Protein AF-A0A8E0MD98-F1 (afdb_monomer)

Sequence (97 aa):
MSTISSDTKFLGNGKWVNQDTGEMIEVNEVVKRVPRSGFEITYLTYFMDLFDKLGGQKYQVFKYIIENRSRDNNTLVTTNKELSRLTKTSTKTVQDT

Mean predicted aligned error: 13.5 Å

Radius of gyration: 24.36 Å; Cα contacts (8 Å, |Δi|>4): 87; chains: 1; bounding box: 59×34×46 Å

Nearest PDB structures (foldseek):
  9hau-assembly1_AA  TM=2.754E-01  e=5.156E+00  Leviviridae sp.
  6hix-assembly1_AJ  TM=2.287E-01  e=7.603E+00  Trypanosoma brucei brucei
  9f1d-assembly1_Ct  TM=1.595E-01  e=9.850E+00  Homo sapiens

InterPro domains:
  IPR008813 Plasmid replication protein, RepL [PF05732] (7-97)

Secondary structure (DSSP, 8-state):
------EEEEEEEEEEE-TTT--EEEEEEEEEE--TTSSHHHHHHHHHHHHHHTTTHHHHHHHHHHHHS-TTT------HHHHHHHHT--HHHHHT-

Structure (mmCIF, N/CA/C/O backbone):
data_AF-A0A8E0MD98-F1
#
_entry.id   AF-A0A8E0MD98-F1
#
loop_
_atom_site.group_PDB
_atom_site.id
_atom_site.type_symbol
_atom_site.label_atom_id
_atom_site.label_alt_id
_atom_site.label_comp_id
_atom_site.label_asym_id
_atom_site.label_entity_id
_atom_site.label_seq_id
_atom_site.pdbx_PDB_ins_code
_atom_site.Cartn_x
_atom_site.Cartn_y
_atom_site.Cartn_z
_atom_site.occupancy
_atom_site.B_iso_or_equiv
_atom_site.auth_seq_id
_atom_site.auth_comp_id
_atom_site.auth_asym_id
_atom_site.auth_atom_id
_atom_site.pdbx_PDB_model_num
ATOM 1 N N . MET A 1 1 ? 6.673 -18.212 -20.282 1.00 35.53 1 MET A N 1
ATOM 2 C CA . MET A 1 1 ? 7.774 -17.642 -19.475 1.00 35.53 1 MET A CA 1
ATOM 3 C C . MET A 1 1 ? 8.872 -17.200 -20.432 1.00 35.53 1 MET A C 1
ATOM 5 O O . MET A 1 1 ? 9.540 -18.067 -20.974 1.00 35.53 1 MET A O 1
ATOM 9 N N . SER A 1 2 ? 9.007 -15.901 -20.732 1.00 33.47 2 SER A N 1
ATOM 10 C CA . SER A 1 2 ? 10.105 -15.426 -21.588 1.00 33.47 2 SER A CA 1
ATOM 11 C C . SER A 1 2 ? 11.343 -15.188 -20.732 1.00 33.47 2 SER A C 1
ATOM 13 O O . SER A 1 2 ? 11.323 -14.363 -19.818 1.00 33.47 2 SER A O 1
ATOM 15 N N . THR A 1 3 ? 12.410 -15.916 -21.023 1.00 36.56 3 THR A N 1
ATOM 16 C CA . THR A 1 3 ? 13.719 -15.750 -20.400 1.00 36.56 3 THR A CA 1
ATOM 17 C C . THR A 1 3 ? 14.198 -14.314 -20.614 1.00 36.56 3 THR A C 1
ATOM 19 O O . THR A 1 3 ? 14.340 -13.870 -21.752 1.00 36.56 3 THR A O 1
ATOM 22 N N . ILE A 1 4 ? 14.426 -13.569 -19.530 1.00 46.59 4 ILE A N 1
ATOM 23 C CA . ILE A 1 4 ? 15.051 -12.244 -19.594 1.00 46.59 4 ILE A CA 1
ATOM 24 C C . ILE A 1 4 ? 16.520 -12.476 -19.959 1.00 46.59 4 ILE A C 1
ATOM 26 O O . ILE A 1 4 ? 17.364 -12.688 -19.093 1.00 46.59 4 ILE A O 1
ATOM 30 N N . SER A 1 5 ? 16.823 -12.500 -21.255 1.00 47.78 5 SER A N 1
ATOM 31 C CA . SER A 1 5 ? 18.198 -12.490 -21.747 1.00 47.78 5 SER A CA 1
ATOM 32 C C . SER A 1 5 ? 18.766 -11.092 -21.523 1.00 47.78 5 SER A C 1
ATOM 34 O O . SER A 1 5 ? 18.474 -10.168 -22.282 1.00 47.78 5 SER A O 1
ATOM 36 N N . SER A 1 6 ? 19.543 -10.900 -20.458 1.00 52.06 6 SER A N 1
ATOM 37 C CA . SER A 1 6 ? 20.313 -9.670 -20.282 1.00 52.06 6 SER A CA 1
ATOM 38 C C . SER A 1 6 ? 21.405 -9.614 -21.352 1.00 52.06 6 SER A C 1
ATOM 40 O O . SER A 1 6 ? 22.393 -10.339 -21.245 1.00 52.06 6 SER A O 1
ATOM 42 N N . ASP A 1 7 ? 21.227 -8.765 -22.367 1.00 59.09 7 ASP A N 1
ATOM 43 C CA . ASP A 1 7 ? 22.208 -8.500 -23.430 1.00 59.09 7 ASP A CA 1
ATOM 44 C C . ASP A 1 7 ? 23.385 -7.708 -22.830 1.00 59.09 7 ASP A C 1
ATOM 46 O O . ASP A 1 7 ? 23.438 -6.473 -22.854 1.00 59.09 7 ASP A O 1
ATOM 50 N N . THR A 1 8 ? 24.272 -8.440 -22.154 1.00 60.03 8 THR A N 1
ATOM 51 C CA . THR A 1 8 ? 25.531 -7.929 -21.611 1.00 60.03 8 THR A CA 1
ATOM 52 C C . THR A 1 8 ? 26.600 -8.169 -22.658 1.00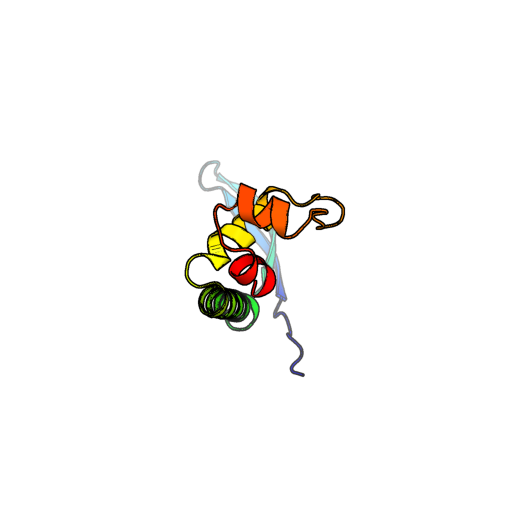 60.03 8 THR A C 1
ATOM 54 O O . THR A 1 8 ? 26.938 -9.317 -22.944 1.00 60.03 8 THR A O 1
ATOM 57 N N . LYS A 1 9 ? 27.126 -7.090 -23.236 1.00 66.62 9 LYS A N 1
ATOM 58 C CA . LYS A 1 9 ? 28.218 -7.165 -24.203 1.00 66.62 9 LYS A CA 1
ATOM 59 C C . LYS A 1 9 ? 29.509 -6.748 -23.516 1.00 66.62 9 LYS A C 1
ATOM 61 O O . LYS A 1 9 ? 29.640 -5.616 -23.052 1.00 66.62 9 LYS A O 1
ATOM 66 N N . PHE A 1 10 ? 30.447 -7.684 -23.452 1.00 68.31 10 PHE A N 1
ATOM 67 C CA . PHE A 1 10 ? 31.833 -7.397 -23.110 1.00 68.31 10 PHE A CA 1
ATOM 68 C C . PHE A 1 10 ? 32.481 -6.772 -24.345 1.00 68.31 10 PHE A C 1
ATOM 70 O O . PHE A 1 10 ? 32.569 -7.424 -25.384 1.00 68.31 10 PHE A O 1
ATOM 77 N N . LEU A 1 11 ? 32.857 -5.497 -24.252 1.00 68.19 11 LEU A N 1
ATOM 78 C CA . LEU A 1 11 ? 33.443 -4.749 -25.370 1.00 68.19 11 LEU A CA 1
ATOM 79 C C . LEU A 1 11 ? 34.978 -4.855 -25.394 1.00 68.19 11 LEU A C 1
ATOM 81 O O . LEU A 1 11 ? 35.588 -4.556 -26.415 1.00 68.19 11 LEU A O 1
ATOM 85 N N . GLY A 1 12 ? 35.588 -5.365 -24.316 1.00 73.94 12 GLY A N 1
ATOM 86 C CA . GLY A 1 12 ? 37.031 -5.598 -24.203 1.00 73.94 12 GLY A CA 1
ATOM 87 C C . GLY A 1 12 ? 37.765 -4.454 -23.500 1.00 73.94 12 GLY A C 1
ATOM 88 O O . GLY A 1 12 ? 37.171 -3.722 -22.709 1.00 73.94 12 GLY A O 1
ATOM 89 N N . ASN A 1 13 ? 39.066 -4.323 -23.772 1.00 74.56 13 ASN A N 1
ATOM 90 C CA . ASN A 1 13 ? 39.911 -3.277 -23.192 1.00 74.56 13 ASN A CA 1
ATOM 91 C C . ASN A 1 13 ? 39.710 -1.953 -23.944 1.00 74.56 13 ASN A C 1
ATOM 93 O O . ASN A 1 13 ? 40.077 -1.842 -25.116 1.00 74.56 13 ASN A O 1
ATOM 97 N N . GLY A 1 14 ? 39.161 -0.949 -23.264 1.00 74.94 14 GLY A N 1
ATOM 98 C CA . GLY A 1 14 ? 39.041 0.424 -23.746 1.00 74.94 14 GLY A CA 1
ATOM 99 C C . GLY A 1 14 ? 40.164 1.306 -23.202 1.00 74.94 14 GLY A C 1
ATOM 100 O O . GLY A 1 14 ? 40.560 1.171 -22.044 1.00 74.94 14 GLY A O 1
ATOM 101 N N . LYS A 1 15 ? 40.671 2.229 -24.025 1.00 82.50 15 LYS A N 1
ATOM 102 C CA . LYS A 1 15 ? 41.616 3.273 -23.603 1.00 82.50 15 LYS A CA 1
ATOM 103 C C . LYS A 1 15 ? 40.877 4.596 -23.488 1.00 82.50 15 LYS A C 1
ATOM 105 O O . LYS A 1 15 ? 40.366 5.094 -24.487 1.00 82.50 15 LYS A O 1
ATOM 110 N N . TRP A 1 16 ? 40.846 5.160 -22.289 1.00 78.69 16 TRP A N 1
ATOM 111 C CA . TRP A 1 16 ? 40.166 6.416 -21.990 1.00 78.69 16 TRP A CA 1
ATOM 112 C C . TRP A 1 16 ? 41.182 7.474 -21.590 1.00 78.69 16 TRP A C 1
ATOM 114 O O . TRP A 1 16 ? 42.146 7.171 -20.897 1.00 78.69 16 TRP A O 1
ATOM 124 N N . VAL A 1 17 ? 40.968 8.712 -22.025 1.00 84.75 17 VAL A N 1
ATOM 125 C CA . VAL A 1 17 ? 41.772 9.858 -21.590 1.00 84.75 17 VAL A CA 1
ATOM 126 C C . VAL A 1 17 ? 41.004 10.551 -20.473 1.00 84.75 17 VAL A C 1
ATOM 128 O O . VAL A 1 17 ? 39.864 10.975 -20.688 1.00 84.75 17 VAL A O 1
ATOM 131 N N . ASN A 1 18 ? 41.611 10.689 -19.298 1.00 77.38 18 ASN A N 1
ATOM 132 C CA . ASN A 1 18 ? 41.104 11.599 -18.281 1.00 77.38 18 ASN A CA 1
ATOM 133 C C . ASN A 1 18 ? 41.263 13.036 -18.803 1.00 77.38 18 ASN A C 1
ATOM 135 O O . ASN A 1 18 ? 42.381 13.490 -19.032 1.00 77.38 18 ASN A O 1
ATOM 139 N N . GLN A 1 19 ? 40.156 13.744 -19.027 1.00 80.06 19 GLN A N 1
ATOM 140 C CA . GLN A 1 19 ? 40.187 15.083 -19.626 1.00 80.06 19 GLN A CA 1
ATOM 141 C C . GLN A 1 19 ? 40.747 16.157 -18.681 1.00 80.06 19 GLN A C 1
ATOM 143 O O . GLN A 1 19 ? 41.199 17.193 -19.163 1.00 80.06 19 GLN A O 1
ATOM 148 N N . ASP A 1 20 ? 40.775 15.893 -17.372 1.00 76.69 20 ASP A N 1
ATOM 149 C CA . ASP A 1 20 ? 41.295 16.820 -16.365 1.00 76.69 20 ASP A CA 1
ATOM 150 C C . ASP A 1 20 ? 42.811 16.659 -16.160 1.00 76.69 20 ASP A C 1
ATOM 152 O O . ASP A 1 20 ? 43.516 17.645 -15.951 1.00 76.69 20 ASP A O 1
ATOM 156 N N . THR A 1 21 ? 43.332 15.425 -16.227 1.00 82.19 21 THR A N 1
ATOM 157 C CA . THR A 1 21 ? 44.757 15.124 -15.961 1.00 82.19 21 THR A CA 1
ATOM 158 C C . THR A 1 21 ? 45.567 14.758 -17.206 1.00 82.19 21 THR A C 1
ATOM 160 O O . THR A 1 21 ? 46.795 14.751 -17.159 1.00 82.19 21 THR A O 1
ATOM 163 N N . GLY A 1 22 ? 44.909 14.455 -18.326 1.00 82.56 22 GLY A N 1
ATOM 164 C CA . GLY A 1 22 ? 45.539 13.973 -19.559 1.00 82.56 22 GLY A CA 1
ATOM 165 C C . GLY A 1 22 ? 46.026 12.521 -19.495 1.00 82.56 22 GLY A C 1
ATOM 166 O O . GLY A 1 22 ? 46.640 12.037 -20.445 1.00 82.56 22 GLY A O 1
ATOM 167 N N . GLU A 1 23 ? 45.772 11.812 -18.394 1.00 82.38 23 GLU A N 1
ATOM 168 C CA . GLU A 1 23 ? 46.247 10.444 -18.201 1.00 82.38 23 GLU A CA 1
ATOM 169 C C . GLU A 1 23 ? 45.427 9.427 -19.000 1.00 82.38 23 GLU A C 1
ATOM 171 O O . GLU A 1 23 ? 44.196 9.480 -19.050 1.00 82.38 23 GLU A O 1
ATOM 176 N N . MET A 1 24 ? 46.131 8.465 -19.602 1.00 82.38 24 MET A N 1
ATOM 177 C CA . MET A 1 24 ? 45.533 7.340 -20.317 1.00 82.38 24 MET A CA 1
ATOM 178 C C . MET A 1 24 ? 45.212 6.208 -19.344 1.00 82.38 24 MET A C 1
ATOM 180 O O . MET A 1 24 ? 46.110 5.663 -18.705 1.00 82.38 24 MET A O 1
ATOM 184 N N . ILE A 1 25 ? 43.945 5.811 -19.283 1.00 82.50 25 ILE A N 1
ATOM 185 C CA . ILE A 1 25 ? 43.447 4.742 -18.419 1.00 82.50 25 ILE A CA 1
ATOM 186 C C . ILE A 1 25 ? 42.971 3.579 -19.289 1.00 82.50 25 ILE A C 1
ATOM 188 O O . ILE A 1 25 ? 42.115 3.743 -20.161 1.00 82.50 25 ILE A O 1
ATOM 192 N N . GLU A 1 26 ? 43.523 2.393 -19.046 1.00 80.69 26 GLU A N 1
ATOM 193 C CA . GLU A 1 26 ? 43.029 1.142 -19.621 1.00 80.69 26 GLU A CA 1
ATOM 194 C C . GLU A 1 26 ? 41.936 0.563 -18.718 1.00 80.69 26 GLU A C 1
ATOM 196 O O . GLU A 1 26 ? 42.167 0.298 -17.538 1.00 80.69 26 GLU A O 1
ATOM 201 N N . VAL A 1 27 ? 40.734 0.376 -19.264 1.00 77.06 27 VAL A N 1
ATOM 202 C CA . VAL A 1 27 ? 39.584 -0.164 -18.525 1.00 77.06 27 VAL A CA 1
ATOM 203 C C . VAL A 1 27 ? 38.962 -1.335 -19.272 1.00 77.06 27 VAL A C 1
ATOM 205 O O . VAL A 1 27 ? 38.932 -1.367 -20.499 1.00 77.06 27 VAL A O 1
ATOM 208 N N . ASN A 1 28 ? 38.414 -2.286 -18.522 1.00 74.56 28 ASN A N 1
ATOM 209 C CA . ASN A 1 28 ? 37.554 -3.322 -19.082 1.00 74.56 28 ASN A CA 1
ATOM 210 C C . ASN A 1 28 ? 36.141 -2.762 -19.254 1.00 74.56 28 ASN A C 1
ATOM 212 O O . ASN A 1 28 ? 35.468 -2.466 -18.264 1.00 74.56 28 ASN A O 1
ATOM 216 N N . GLU A 1 29 ? 35.686 -2.621 -20.496 1.00 69.38 29 GLU A N 1
ATOM 217 C CA . GLU A 1 29 ? 34.389 -2.027 -20.797 1.00 69.38 29 GLU A CA 1
ATOM 218 C C . GLU A 1 29 ? 33.294 -3.096 -20.905 1.00 69.38 29 GLU A C 1
ATOM 220 O O . GLU A 1 29 ? 33.355 -4.040 -21.704 1.00 69.38 29 GLU A O 1
ATOM 225 N N . VAL A 1 30 ? 32.258 -2.936 -20.080 1.00 69.81 30 VAL A N 1
ATOM 226 C CA . VAL A 1 30 ? 31.083 -3.810 -20.052 1.00 69.81 30 VAL A CA 1
ATOM 227 C C . VAL A 1 30 ? 29.840 -2.953 -20.237 1.00 69.81 30 VAL A C 1
ATOM 229 O O . VAL A 1 30 ? 29.496 -2.154 -19.368 1.00 69.81 30 VAL A O 1
ATOM 232 N N . VAL A 1 31 ? 29.127 -3.149 -21.348 1.00 67.50 31 VAL A N 1
ATOM 233 C CA . VAL A 1 31 ? 27.845 -2.478 -21.596 1.00 67.50 31 VAL A CA 1
ATOM 234 C C . VAL A 1 31 ? 26.716 -3.471 -21.369 1.00 67.50 31 VAL A C 1
ATOM 236 O O . VAL A 1 31 ? 26.556 -4.455 -22.094 1.00 67.50 31 VAL A O 1
ATOM 239 N N . LYS A 1 32 ? 25.901 -3.195 -20.349 1.00 65.00 32 LYS A N 1
ATOM 240 C CA . LYS A 1 32 ? 24.705 -3.971 -20.020 1.00 65.00 32 LYS A CA 1
ATOM 241 C C . LYS A 1 32 ? 23.463 -3.206 -20.463 1.00 65.00 32 LYS A C 1
ATOM 243 O O . LYS A 1 32 ? 23.099 -2.202 -19.852 1.00 65.00 32 LYS A O 1
ATOM 248 N N . ARG A 1 33 ? 22.779 -3.688 -21.505 1.00 61.19 33 ARG A N 1
ATOM 249 C CA . ARG A 1 33 ? 21.462 -3.154 -21.879 1.00 61.19 33 ARG A CA 1
ATOM 250 C C . ARG A 1 33 ? 20.414 -3.734 -20.937 1.00 61.19 33 ARG A C 1
ATOM 252 O O . ARG A 1 33 ? 20.131 -4.929 -20.973 1.00 61.19 33 ARG A O 1
ATOM 259 N N . VAL A 1 34 ? 19.845 -2.889 -20.083 1.00 61.03 34 VAL A N 1
ATOM 260 C CA . VAL A 1 34 ? 18.726 -3.278 -19.219 1.00 61.03 34 VAL A CA 1
ATOM 261 C C . VAL A 1 34 ? 17.428 -2.943 -19.958 1.00 61.03 34 VAL A C 1
ATOM 263 O O . VAL A 1 34 ? 17.164 -1.763 -20.196 1.00 61.03 34 VAL A O 1
ATOM 266 N N . PRO A 1 35 ? 16.624 -3.936 -20.382 1.00 61.12 35 PRO A N 1
ATOM 267 C CA . PRO A 1 35 ? 15.356 -3.657 -21.041 1.00 61.12 35 PRO A CA 1
ATOM 268 C C . PRO A 1 35 ? 14.430 -2.906 -20.078 1.00 61.12 35 PRO A C 1
ATOM 270 O O . PRO A 1 35 ? 14.146 -3.364 -18.972 1.00 61.12 35 PRO A O 1
ATOM 273 N N . ARG A 1 36 ? 13.937 -1.747 -20.525 1.00 56.66 36 ARG A N 1
ATOM 274 C CA . ARG A 1 36 ? 13.086 -0.819 -19.760 1.00 56.66 36 ARG A CA 1
ATOM 275 C C . ARG A 1 36 ? 11.687 -1.382 -19.437 1.00 56.66 36 ARG A C 1
ATOM 277 O O . ARG A 1 36 ? 10.883 -0.711 -18.807 1.00 56.66 36 ARG A O 1
ATOM 284 N N . SER A 1 37 ? 11.379 -2.606 -19.871 1.00 57.22 37 SER A N 1
ATOM 285 C CA . SER A 1 37 ? 10.017 -3.152 -19.905 1.00 57.22 37 SER A CA 1
ATOM 286 C C . SER A 1 37 ? 9.653 -4.121 -18.776 1.00 57.22 37 SER A C 1
ATOM 288 O O . SER A 1 37 ? 8.490 -4.488 -18.673 1.00 57.22 37 SER A O 1
ATOM 290 N N . GLY A 1 38 ? 10.594 -4.554 -17.931 1.00 57.41 38 GLY A N 1
ATOM 291 C CA . GLY A 1 38 ? 10.312 -5.622 -16.958 1.00 57.41 38 GLY A CA 1
ATOM 292 C C . GLY A 1 38 ? 10.095 -5.157 -15.521 1.00 57.41 38 GLY A C 1
ATOM 293 O O . GLY A 1 38 ? 9.124 -5.543 -14.879 1.00 57.41 38 GLY A O 1
ATOM 294 N N . PHE A 1 39 ? 11.022 -4.363 -14.989 1.00 62.03 39 PHE A N 1
ATOM 295 C CA . PHE A 1 39 ? 11.123 -4.157 -13.541 1.00 62.03 39 PHE A CA 1
ATOM 296 C C . PHE A 1 39 ? 10.437 -2.873 -13.064 1.00 62.03 39 PHE A C 1
ATOM 298 O O . PHE A 1 39 ? 9.600 -2.919 -12.170 1.00 62.03 39 PHE A O 1
ATOM 305 N N . GLU A 1 40 ? 10.752 -1.738 -13.693 1.00 73.81 40 GLU A N 1
ATOM 306 C CA . GLU A 1 40 ? 10.262 -0.417 -13.276 1.00 73.81 40 GLU A CA 1
ATOM 307 C C . GLU A 1 40 ? 8.740 -0.295 -13.422 1.00 73.81 40 GLU A C 1
ATOM 309 O O . GLU A 1 40 ? 8.056 0.051 -12.463 1.00 73.81 40 GLU A O 1
ATOM 314 N N . ILE A 1 41 ? 8.202 -0.658 -14.591 1.00 77.94 41 ILE A N 1
ATOM 315 C CA . ILE A 1 41 ? 6.758 -0.600 -14.866 1.00 77.94 41 ILE A CA 1
ATOM 316 C C . ILE A 1 41 ? 6.001 -1.513 -13.903 1.00 77.94 41 ILE A C 1
ATOM 318 O O . ILE A 1 41 ? 5.068 -1.068 -13.251 1.00 77.94 41 ILE A O 1
ATOM 322 N N . THR A 1 42 ? 6.444 -2.763 -13.757 1.00 77.00 42 THR A N 1
ATOM 323 C CA . THR A 1 42 ? 5.812 -3.741 -12.865 1.00 77.00 42 THR A CA 1
ATOM 324 C C . THR A 1 42 ? 5.763 -3.241 -11.423 1.00 77.00 42 THR A C 1
ATOM 326 O O . THR A 1 42 ? 4.720 -3.319 -10.781 1.00 77.00 42 THR A O 1
ATOM 329 N N . TYR A 1 43 ? 6.865 -2.689 -10.911 1.00 81.50 43 TYR A N 1
ATOM 330 C CA . TYR A 1 43 ? 6.920 -2.170 -9.546 1.00 81.50 43 TYR A CA 1
ATOM 331 C C . TYR A 1 43 ? 6.021 -0.942 -9.349 1.00 81.50 43 TYR A C 1
ATOM 333 O O . TYR A 1 43 ? 5.302 -0.863 -8.353 1.00 81.50 43 TYR A O 1
ATOM 341 N N . LEU A 1 44 ? 5.999 -0.019 -10.315 1.00 84.56 44 LEU A N 1
ATOM 342 C CA . LEU A 1 44 ? 5.096 1.132 -10.282 1.00 84.56 44 LEU A CA 1
ATOM 343 C C . LEU A 1 44 ? 3.626 0.703 -10.355 1.00 84.56 44 LEU A C 1
ATOM 345 O O . LEU A 1 44 ? 2.81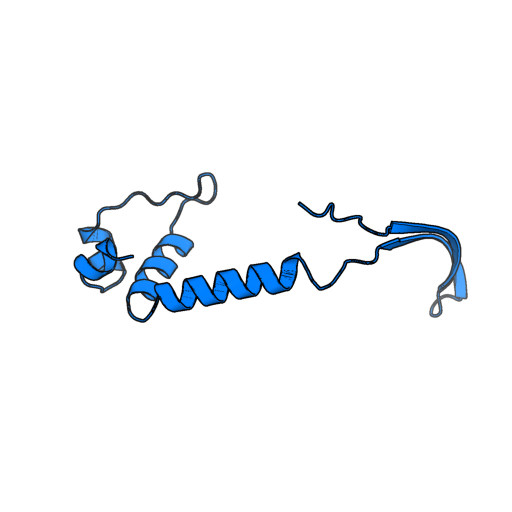7 1.220 -9.591 1.00 84.56 44 LEU A O 1
ATOM 349 N N . THR A 1 45 ? 3.279 -0.275 -11.194 1.00 84.94 45 THR A N 1
ATOM 350 C CA . THR A 1 45 ? 1.924 -0.843 -11.252 1.00 84.94 45 THR A CA 1
ATOM 351 C C . THR A 1 45 ? 1.524 -1.458 -9.912 1.00 84.94 45 THR A C 1
ATOM 353 O O . THR A 1 45 ? 0.462 -1.127 -9.396 1.00 84.94 45 THR A O 1
ATOM 356 N N . TYR A 1 46 ? 2.394 -2.259 -9.286 1.00 85.81 46 TYR A N 1
ATOM 357 C CA . TYR A 1 46 ? 2.118 -2.823 -7.959 1.00 85.81 46 TYR A CA 1
ATOM 358 C C . TYR A 1 46 ? 1.900 -1.754 -6.887 1.00 85.81 46 TYR A C 1
ATOM 360 O O . TYR A 1 46 ? 1.064 -1.932 -6.001 1.00 85.81 46 TYR A O 1
ATOM 368 N N . PHE A 1 47 ? 2.634 -0.642 -6.951 1.00 85.62 47 PHE A N 1
ATOM 369 C CA . PHE A 1 47 ? 2.400 0.467 -6.037 1.00 85.62 47 PHE A CA 1
ATOM 370 C C . PHE A 1 47 ? 1.063 1.154 -6.271 1.00 85.62 47 PHE A C 1
ATOM 372 O O . PHE A 1 47 ? 0.374 1.447 -5.297 1.00 85.62 47 PHE A O 1
ATOM 379 N N . MET A 1 48 ? 0.677 1.383 -7.526 1.00 85.44 48 MET A N 1
ATOM 380 C CA . MET A 1 48 ? -0.630 1.968 -7.831 1.00 85.44 48 MET A CA 1
ATOM 381 C C . MET A 1 48 ? -1.766 1.062 -7.341 1.00 85.44 48 MET A C 1
ATOM 383 O O . MET A 1 48 ? -2.643 1.534 -6.622 1.00 85.44 48 MET A O 1
ATOM 387 N N . ASP A 1 49 ? -1.671 -0.250 -7.578 1.00 86.94 49 ASP A N 1
ATOM 388 C CA . ASP A 1 49 ? -2.640 -1.232 -7.070 1.00 86.94 49 ASP A CA 1
ATOM 389 C C . ASP A 1 49 ? -2.731 -1.235 -5.533 1.00 86.94 49 ASP A C 1
ATOM 391 O O . ASP A 1 49 ? -3.794 -1.481 -4.953 1.00 86.94 49 ASP A O 1
ATOM 395 N N . LEU A 1 50 ? -1.606 -0.996 -4.850 1.00 85.56 50 LEU A N 1
ATOM 396 C CA . LEU A 1 50 ? -1.560 -0.884 -3.395 1.00 85.56 50 LEU A CA 1
ATOM 397 C C . LEU A 1 50 ? -2.261 0.395 -2.917 1.00 85.56 50 LEU A C 1
ATOM 399 O O . LEU A 1 50 ? -3.030 0.335 -1.956 1.00 85.56 50 LEU A O 1
ATOM 403 N N . PHE A 1 51 ? -2.029 1.531 -3.579 1.00 84.50 51 PHE A N 1
ATOM 404 C CA . PHE A 1 51 ? -2.677 2.799 -3.237 1.00 84.50 51 PHE A CA 1
ATOM 405 C C . PHE A 1 51 ? -4.188 2.768 -3.479 1.00 84.50 51 PHE A C 1
ATOM 407 O O . PHE A 1 51 ? -4.935 3.254 -2.627 1.00 84.50 51 PHE A O 1
ATOM 414 N N . ASP A 1 52 ? -4.644 2.120 -4.552 1.00 84.31 52 ASP A N 1
ATOM 415 C CA . ASP A 1 52 ? -6.072 1.935 -4.834 1.00 84.31 52 ASP A CA 1
ATOM 416 C C . ASP A 1 52 ? -6.775 1.131 -3.727 1.00 84.31 52 ASP A C 1
ATOM 418 O O . ASP A 1 52 ? -7.911 1.423 -3.344 1.00 84.31 52 ASP A O 1
ATOM 422 N N . LYS A 1 53 ? -6.084 0.140 -3.148 1.00 84.69 53 LYS A N 1
ATOM 423 C CA . LYS A 1 53 ? -6.602 -0.673 -2.032 1.00 84.69 53 LYS A CA 1
ATOM 424 C C . LYS A 1 53 ? -6.502 0.030 -0.677 1.00 84.69 53 LYS A C 1
ATOM 426 O O . LYS A 1 53 ? -7.380 -0.143 0.172 1.00 84.69 53 LYS A O 1
ATOM 431 N N . LEU A 1 54 ? -5.447 0.817 -0.463 1.00 84.19 54 LEU A N 1
ATOM 432 C CA . LEU A 1 54 ? -5.142 1.509 0.796 1.00 84.19 54 LEU A CA 1
ATOM 433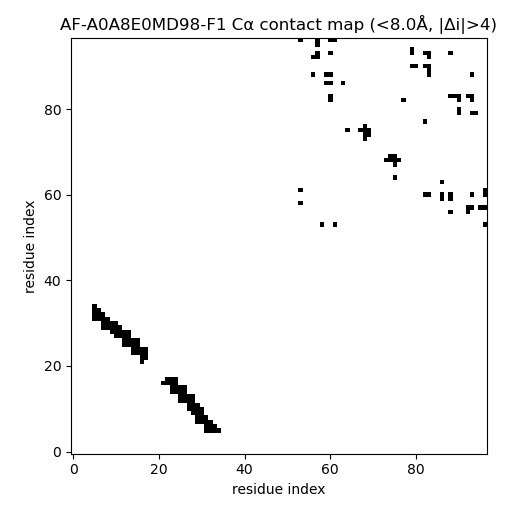 C C . LEU A 1 54 ? -5.664 2.953 0.834 1.00 84.19 54 LEU A C 1
ATOM 435 O O . LEU A 1 54 ? -5.049 3.832 1.435 1.00 84.19 54 LEU A O 1
ATOM 439 N N . GLY A 1 55 ? -6.829 3.205 0.240 1.00 80.81 55 GLY A N 1
ATOM 440 C CA . GLY A 1 55 ? -7.463 4.518 0.275 1.00 80.81 55 GLY A CA 1
ATOM 441 C C . GLY A 1 55 ? -7.819 5.006 1.691 1.00 80.81 55 GLY A C 1
ATOM 442 O O . GLY A 1 55 ? -8.219 4.244 2.579 1.00 80.81 55 GLY A O 1
ATOM 443 N N . GLY A 1 56 ? -7.722 6.322 1.895 1.00 87.00 56 GLY A N 1
ATOM 444 C CA . GLY A 1 56 ? -8.234 7.009 3.084 1.00 87.00 56 GLY A CA 1
ATOM 445 C C . GLY A 1 56 ? -7.526 6.623 4.387 1.00 87.00 56 GLY A C 1
ATOM 446 O O . GLY A 1 56 ? -6.306 6.711 4.506 1.00 87.00 56 GLY A O 1
ATOM 447 N N . GLN A 1 57 ? -8.298 6.232 5.406 1.00 91.12 57 GLN A N 1
ATOM 448 C CA . GLN A 1 57 ? -7.757 5.943 6.741 1.00 91.12 57 GLN A CA 1
ATOM 449 C C . GLN A 1 57 ? -6.927 4.649 6.806 1.00 91.12 57 GLN A C 1
ATOM 451 O O . GLN A 1 57 ? -6.089 4.527 7.700 1.00 91.12 57 GLN A O 1
ATOM 456 N N . 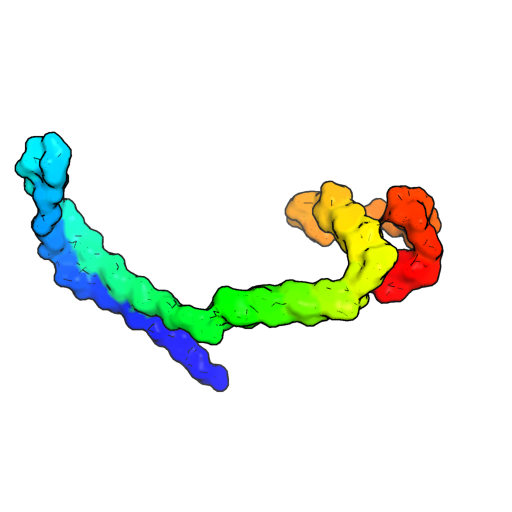LYS A 1 58 ? -7.092 3.717 5.854 1.00 93.62 58 LYS A N 1
ATOM 457 C CA . LYS A 1 58 ? -6.283 2.484 5.788 1.00 93.62 58 LYS A CA 1
ATOM 458 C C . LYS A 1 58 ? -4.801 2.785 5.565 1.00 93.62 58 LYS A C 1
ATOM 460 O O . LYS A 1 58 ? -3.943 2.126 6.146 1.00 93.62 58 LYS A O 1
ATOM 465 N N . TYR A 1 59 ? -4.495 3.852 4.822 1.00 93.00 59 TYR A N 1
ATOM 466 C CA . TYR A 1 59 ? -3.122 4.321 4.642 1.00 93.00 59 TYR A CA 1
ATOM 467 C C . TYR A 1 59 ? -2.438 4.673 5.971 1.00 93.00 59 TYR A C 1
ATOM 469 O O . TYR A 1 59 ? -1.260 4.380 6.150 1.00 93.00 59 TYR A O 1
ATOM 477 N N . GLN A 1 60 ? -3.166 5.255 6.932 1.00 94.25 60 GLN A N 1
ATOM 478 C CA . GLN A 1 60 ? -2.602 5.594 8.246 1.00 94.25 60 GLN A CA 1
ATOM 479 C C . GLN A 1 60 ? -2.237 4.339 9.044 1.00 94.25 60 GLN A C 1
ATOM 481 O O . GLN A 1 60 ? -1.199 4.305 9.705 1.00 94.25 60 GLN A O 1
ATOM 486 N N . VAL A 1 61 ? -3.059 3.290 8.939 1.00 95.69 61 VAL A N 1
ATOM 487 C CA . VAL A 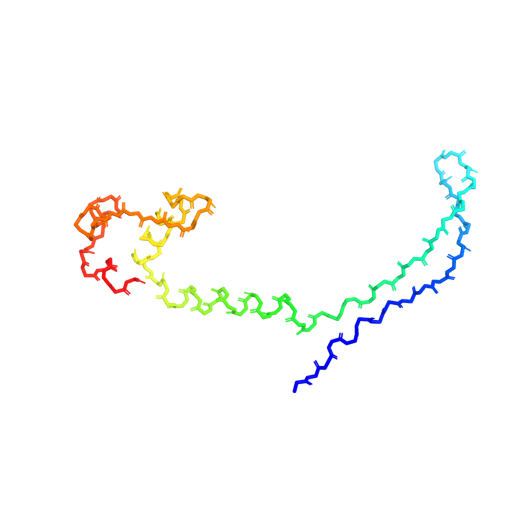1 61 ? -2.792 1.988 9.561 1.00 95.69 61 VAL A CA 1
ATOM 488 C C . VAL A 1 61 ? -1.570 1.333 8.922 1.00 95.69 61 VAL A C 1
ATOM 490 O O . VAL A 1 61 ? -0.636 0.960 9.630 1.00 95.69 61 VAL A O 1
ATOM 493 N N . PHE A 1 62 ? -1.527 1.271 7.590 1.00 93.88 62 PHE A N 1
ATOM 494 C CA . PHE A 1 62 ? -0.390 0.719 6.854 1.00 93.88 62 PHE A CA 1
ATOM 495 C C . PHE A 1 62 ? 0.917 1.451 7.173 1.00 93.88 62 PHE A C 1
ATOM 497 O O . PHE A 1 62 ? 1.916 0.815 7.510 1.00 93.88 62 PHE A O 1
ATOM 504 N N . LYS A 1 63 ? 0.906 2.787 7.129 1.00 93.94 63 LYS A N 1
ATOM 505 C CA . LYS A 1 63 ? 2.071 3.614 7.456 1.00 93.94 63 LYS A CA 1
ATOM 506 C C . LYS A 1 63 ? 2.607 3.290 8.852 1.00 93.94 63 LYS A C 1
ATOM 508 O O . LYS A 1 63 ? 3.803 3.050 8.997 1.00 93.94 63 LYS A O 1
ATOM 513 N N . TYR A 1 64 ? 1.724 3.194 9.848 1.00 96.19 64 TYR A N 1
ATOM 514 C CA . TYR A 1 64 ? 2.118 2.838 11.210 1.00 96.19 64 TYR A CA 1
ATOM 515 C C . TYR A 1 64 ? 2.775 1.451 11.284 1.00 96.19 64 TYR A C 1
ATOM 517 O O . TYR A 1 64 ? 3.820 1.305 11.919 1.00 96.19 64 TYR A O 1
ATOM 525 N N . ILE A 1 65 ? 2.210 0.441 10.607 1.00 95.50 65 ILE A N 1
ATOM 526 C CA . ILE A 1 65 ? 2.787 -0.914 10.558 1.00 95.50 65 ILE A CA 1
ATOM 527 C C . ILE A 1 65 ? 4.197 -0.873 9.965 1.00 95.50 65 ILE A C 1
ATOM 529 O O . ILE A 1 65 ? 5.128 -1.446 10.528 1.00 95.50 65 ILE A O 1
ATOM 533 N N . ILE A 1 66 ? 4.370 -0.168 8.848 1.00 94.31 66 ILE A N 1
ATOM 534 C CA . ILE A 1 66 ? 5.659 -0.059 8.164 1.00 94.31 66 ILE A CA 1
ATOM 535 C C . ILE A 1 66 ? 6.709 0.620 9.050 1.00 94.31 66 ILE A C 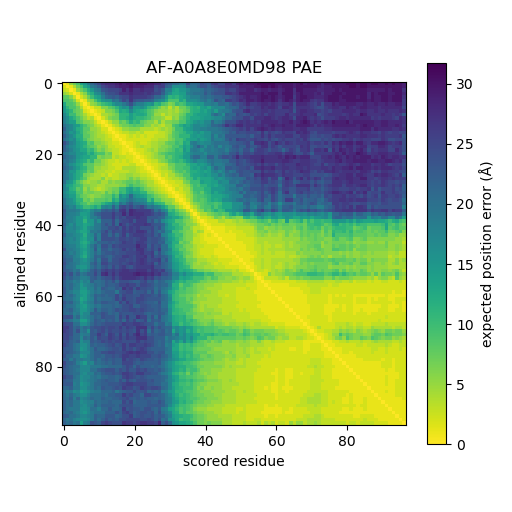1
ATOM 537 O O . ILE A 1 66 ? 7.850 0.158 9.075 1.00 94.31 66 ILE A O 1
ATOM 541 N N . GLU A 1 67 ? 6.338 1.667 9.783 1.00 95.56 67 GLU A N 1
ATOM 542 C CA . GLU A 1 67 ? 7.248 2.425 10.651 1.00 95.56 67 GLU A CA 1
ATOM 543 C C . GLU A 1 67 ? 7.630 1.681 11.940 1.00 95.56 67 GLU A C 1
ATOM 545 O O . GLU A 1 67 ? 8.731 1.886 12.448 1.00 95.56 67 GLU A O 1
ATOM 550 N N . ASN A 1 68 ? 6.753 0.811 12.457 1.00 95.94 68 ASN A N 1
ATOM 551 C CA . ASN A 1 68 ? 6.906 0.204 13.788 1.00 95.94 68 ASN A CA 1
ATOM 552 C C . ASN A 1 68 ? 7.158 -1.313 13.769 1.00 95.94 68 ASN A C 1
ATOM 554 O O . ASN A 1 68 ? 7.361 -1.913 14.825 1.00 95.94 68 ASN A O 1
ATOM 558 N N . ARG A 1 69 ? 7.154 -1.961 12.598 1.00 94.94 69 ARG A N 1
ATOM 559 C CA . ARG A 1 69 ? 7.537 -3.376 12.478 1.00 94.94 69 ARG A CA 1
ATOM 560 C C . ARG A 1 69 ? 9.016 -3.587 12.801 1.00 94.94 69 ARG A C 1
ATOM 562 O O . ARG A 1 69 ? 9.862 -2.743 12.501 1.00 94.94 69 ARG A O 1
ATOM 569 N N . SER A 1 70 ? 9.342 -4.757 13.338 1.00 93.62 70 SER A N 1
ATOM 570 C CA . SER A 1 70 ? 10.732 -5.180 13.489 1.00 93.62 70 SER A CA 1
ATOM 571 C C . SER A 1 70 ? 11.388 -5.350 12.116 1.00 93.62 70 SER A C 1
ATOM 573 O O . SER A 1 70 ? 10.808 -5.932 11.195 1.00 93.62 70 SER A O 1
ATOM 575 N N . ARG A 1 71 ? 12.605 -4.816 11.973 1.00 88.62 71 ARG A N 1
ATOM 576 C CA . ARG A 1 71 ? 13.364 -4.851 10.714 1.00 88.62 71 ARG A CA 1
ATOM 577 C C . ARG A 1 71 ? 13.888 -6.246 10.392 1.00 88.62 71 ARG A C 1
ATOM 579 O O . ARG A 1 71 ? 13.984 -6.586 9.220 1.00 88.62 71 ARG A O 1
ATOM 586 N N . ASP A 1 72 ? 14.167 -7.041 11.419 1.00 88.62 72 ASP A N 1
ATOM 587 C CA . ASP A 1 72 ? 14.824 -8.339 11.263 1.00 88.62 72 ASP A CA 1
ATOM 588 C C . ASP A 1 72 ? 13.863 -9.403 10.723 1.00 88.62 72 ASP A C 1
ATOM 590 O O . ASP A 1 72 ? 14.243 -10.247 9.918 1.00 88.62 72 ASP A O 1
ATOM 594 N N . ASN A 1 73 ? 12.597 -9.352 11.147 1.00 90.19 73 ASN A N 1
ATOM 595 C CA . ASN A 1 73 ? 11.582 -10.356 10.814 1.00 90.19 73 ASN A CA 1
ATOM 596 C C . ASN A 1 73 ? 10.329 -9.767 10.150 1.00 90.19 73 ASN A C 1
ATOM 598 O O . ASN A 1 73 ? 9.331 -10.471 9.993 1.00 90.19 73 ASN A O 1
ATOM 602 N N . ASN A 1 74 ? 10.357 -8.483 9.781 1.00 90.62 74 ASN A N 1
ATOM 603 C CA . ASN A 1 74 ? 9.271 -7.797 9.082 1.00 90.62 74 ASN A CA 1
ATOM 604 C C . ASN A 1 74 ? 7.895 -7.941 9.773 1.00 90.62 74 ASN A C 1
ATOM 606 O O . ASN A 1 74 ? 6.868 -7.995 9.100 1.00 90.62 74 ASN A O 1
ATOM 610 N N . THR A 1 75 ? 7.865 -8.026 11.108 1.00 93.25 75 THR A N 1
ATOM 611 C CA . THR A 1 75 ? 6.652 -8.329 11.886 1.00 93.25 75 THR A CA 1
ATOM 612 C C . THR A 1 75 ? 6.343 -7.221 12.893 1.00 93.25 75 THR A C 1
ATOM 614 O O . THR A 1 75 ? 7.243 -6.689 13.541 1.00 93.25 75 THR A O 1
ATOM 617 N N . LEU A 1 76 ? 5.059 -6.893 13.056 1.00 95.69 76 LEU A N 1
ATOM 618 C CA . LEU A 1 76 ? 4.536 -6.079 14.156 1.00 95.69 76 LEU A CA 1
ATOM 619 C C . LEU A 1 76 ? 3.598 -6.949 15.003 1.00 95.69 76 LEU A C 1
ATOM 621 O O . LEU A 1 76 ? 2.667 -7.544 14.465 1.00 95.69 76 LEU A O 1
ATOM 625 N N . VAL A 1 77 ? 3.816 -6.996 16.319 1.00 95.75 77 VAL A N 1
ATOM 626 C CA . VAL A 1 77 ? 2.929 -7.688 17.267 1.00 95.75 77 VAL A CA 1
ATOM 627 C C . VAL A 1 77 ? 2.166 -6.641 18.070 1.00 95.75 77 VAL A C 1
ATOM 629 O O . VAL A 1 77 ? 2.753 -5.898 18.849 1.00 95.75 77 VAL A O 1
ATOM 632 N N . THR A 1 78 ? 0.856 -6.564 17.861 1.00 96.12 78 THR A N 1
ATOM 633 C CA . THR A 1 78 ? -0.057 -5.665 18.580 1.00 96.12 78 THR A CA 1
ATOM 634 C C . THR A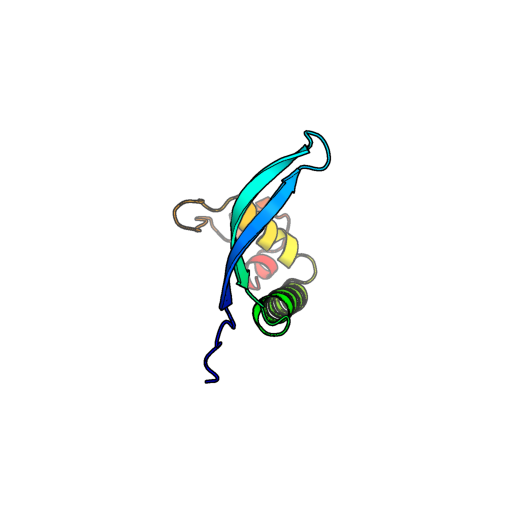 1 78 ? -1.487 -6.207 18.480 1.00 96.12 78 THR A C 1
ATOM 636 O O . THR A 1 78 ? -1.736 -7.207 17.806 1.00 96.12 78 THR A O 1
ATOM 639 N N . THR A 1 79 ? -2.443 -5.561 19.147 1.00 97.31 79 THR A N 1
ATOM 640 C CA . THR A 1 79 ? -3.869 -5.904 19.055 1.00 97.31 79 THR A CA 1
ATOM 641 C C . THR A 1 79 ? -4.623 -4.895 18.192 1.00 97.31 79 THR A C 1
ATOM 643 O O . THR A 1 79 ? -4.273 -3.717 18.160 1.00 97.31 79 THR A O 1
ATOM 646 N N . ASN A 1 80 ? -5.733 -5.306 17.567 1.00 97.25 80 ASN A N 1
ATOM 647 C CA . ASN A 1 80 ? -6.543 -4.396 16.741 1.00 97.25 80 ASN A CA 1
ATOM 648 C C . ASN A 1 80 ? -7.042 -3.161 17.514 1.00 97.25 80 ASN A C 1
ATOM 650 O O . ASN A 1 80 ? -7.166 -2.088 16.932 1.00 97.25 80 ASN A O 1
ATOM 654 N N . LYS A 1 81 ? -7.306 -3.291 18.824 1.00 97.44 81 LYS A N 1
ATOM 655 C CA . LYS A 1 81 ? -7.728 -2.172 19.690 1.00 97.44 81 LYS A CA 1
ATOM 656 C C . LYS A 1 81 ? -6.598 -1.179 19.945 1.00 97.44 81 LYS A C 1
ATOM 658 O O . LYS A 1 81 ? -6.815 0.030 19.976 1.00 97.44 81 LYS A O 1
ATOM 663 N N . GLU A 1 82 ? -5.396 -1.692 20.172 1.00 97.69 82 GLU A N 1
ATOM 664 C CA . GLU A 1 82 ? -4.226 -0.850 20.380 1.00 97.69 82 GLU A CA 1
ATOM 665 C C . GLU A 1 82 ? -3.854 -0.129 19.084 1.00 97.69 82 GLU A C 1
ATOM 667 O O . GLU A 1 82 ? -3.719 1.096 19.079 1.00 97.69 82 GLU A O 1
ATOM 672 N N . LEU A 1 83 ? -3.821 -0.860 17.970 1.00 97.56 83 LEU A N 1
ATOM 673 C CA . LEU A 1 83 ? -3.542 -0.310 16.650 1.00 97.56 83 LEU A CA 1
ATOM 674 C C . LEU A 1 83 ? -4.578 0.745 16.231 1.00 97.56 83 LEU A C 1
ATOM 676 O O . LEU A 1 83 ? -4.198 1.796 15.712 1.00 97.56 83 LEU A O 1
ATOM 680 N N . SER A 1 84 ? -5.869 0.539 16.519 1.00 98.00 84 SER A N 1
ATOM 681 C CA . SER A 1 84 ? -6.913 1.535 16.230 1.00 98.00 84 SER A CA 1
ATOM 682 C C . SER A 1 84 ? -6.711 2.820 17.039 1.00 98.00 84 SER A C 1
ATOM 684 O O . SER A 1 84 ? -6.847 3.921 16.505 1.00 98.00 84 SER A O 1
ATOM 686 N N . ARG A 1 85 ? -6.319 2.701 18.316 1.00 97.75 85 ARG A N 1
ATOM 687 C CA . ARG A 1 85 ? -6.017 3.851 19.185 1.00 97.75 85 ARG A CA 1
ATOM 688 C C . ARG A 1 85 ? -4.795 4.626 18.692 1.00 97.75 85 ARG A C 1
ATOM 690 O O . ARG A 1 85 ? -4.840 5.853 18.640 1.00 97.75 85 ARG A O 1
ATOM 697 N N . LEU A 1 86 ? -3.723 3.922 18.333 1.00 97.44 86 LEU A N 1
ATOM 698 C CA . LEU A 1 86 ? -2.459 4.521 17.891 1.00 97.44 86 LEU A CA 1
ATOM 699 C C . LEU A 1 86 ? -2.601 5.227 16.539 1.00 97.44 86 LEU A C 1
ATOM 701 O O . LEU A 1 86 ? -2.082 6.325 16.354 1.00 97.44 86 LEU A O 1
ATOM 705 N N . THR A 1 87 ? -3.365 4.633 15.624 1.00 96.81 87 THR A N 1
ATOM 706 C CA . THR A 1 87 ? -3.609 5.182 14.280 1.00 96.81 87 THR A CA 1
ATOM 707 C C . THR A 1 87 ? -4.774 6.171 14.235 1.00 96.81 87 THR A C 1
ATOM 709 O O . THR A 1 87 ? -4.988 6.811 13.208 1.00 96.81 87 THR A O 1
ATOM 712 N N . LYS A 1 88 ? -5.525 6.322 15.338 1.00 97.06 88 LYS A N 1
ATOM 713 C CA . LYS A 1 88 ? -6.757 7.126 15.425 1.00 97.06 88 LYS A CA 1
ATOM 714 C C . LYS A 1 88 ? -7.792 6.732 14.364 1.00 97.06 88 LYS A C 1
ATOM 716 O O . LYS A 1 88 ? -8.478 7.584 13.801 1.00 97.06 88 LYS A O 1
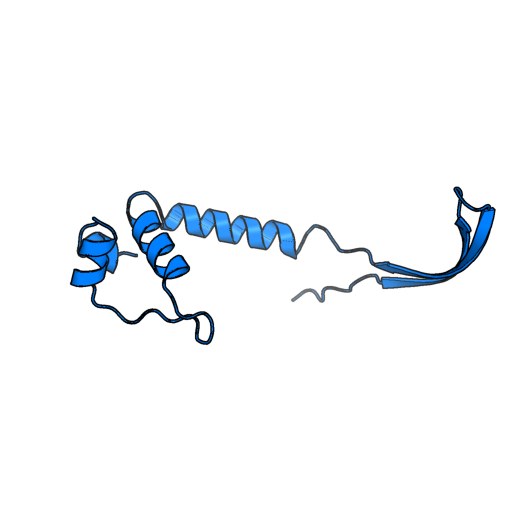ATOM 721 N N . THR A 1 89 ? -7.900 5.436 14.095 1.00 96.88 89 THR A N 1
ATOM 722 C CA . THR A 1 89 ? -8.867 4.866 13.149 1.00 96.88 89 THR A CA 1
ATOM 723 C C . THR A 1 89 ? -9.856 3.956 13.872 1.00 96.88 89 THR A C 1
ATOM 725 O O . THR A 1 89 ? -9.698 3.651 15.056 1.00 96.88 89 THR A O 1
ATOM 728 N N . SER A 1 90 ? -10.915 3.531 13.182 1.00 96.88 90 SER A N 1
ATOM 729 C CA . SER A 1 90 ? -11.845 2.550 13.745 1.00 96.88 90 SER A CA 1
ATOM 730 C C . SER A 1 90 ? -11.227 1.146 13.756 1.00 96.88 90 SER A C 1
ATOM 732 O O . SER A 1 90 ? -10.419 0.804 12.892 1.00 96.88 90 SER A O 1
ATOM 734 N N . THR A 1 91 ? -11.647 0.288 14.686 1.00 96.69 91 THR A N 1
ATOM 735 C CA . THR A 1 91 ? -11.243 -1.131 14.690 1.00 96.69 91 THR A CA 1
ATOM 736 C C . THR A 1 91 ? -11.654 -1.854 13.408 1.00 96.69 91 THR A C 1
ATOM 738 O O . THR A 1 91 ? -10.934 -2.741 12.961 1.00 96.69 91 THR A O 1
ATOM 741 N N . LYS A 1 92 ? -12.765 -1.441 12.783 1.00 96.06 92 LYS A N 1
ATOM 742 C CA . LYS A 1 92 ? -13.187 -1.924 11.464 1.00 96.06 92 LYS A CA 1
ATOM 743 C C . LYS A 1 92 ? -12.183 -1.538 10.378 1.00 96.06 92 LYS A C 1
ATOM 745 O O . LYS A 1 92 ? -11.790 -2.389 9.596 1.00 96.06 92 LYS A O 1
ATOM 750 N N . THR A 1 93 ? -11.719 -0.287 10.365 1.00 95.69 93 THR A N 1
ATOM 751 C CA . THR A 1 93 ? -10.679 0.174 9.431 1.00 95.69 93 THR A CA 1
ATOM 752 C C . THR A 1 93 ? -9.406 -0.654 9.583 1.00 95.69 93 THR A C 1
ATOM 754 O O . THR A 1 93 ? -8.838 -1.062 8.577 1.00 95.69 93 THR A O 1
ATOM 757 N N . VAL A 1 94 ? -8.988 -0.927 10.824 1.00 96.25 94 VAL A N 1
ATOM 758 C CA . VAL A 1 94 ? -7.821 -1.771 11.118 1.00 96.25 94 VAL A CA 1
ATOM 759 C C . VAL A 1 94 ? -8.016 -3.202 10.620 1.00 96.25 94 VAL A C 1
ATOM 761 O O . VAL A 1 94 ? -7.099 -3.759 10.042 1.00 96.25 94 VAL A O 1
ATOM 764 N N . GLN A 1 95 ? -9.194 -3.791 10.827 1.00 95.31 95 GLN A N 1
ATOM 765 C CA . GLN A 1 95 ? -9.495 -5.156 10.386 1.00 95.31 95 GLN A CA 1
ATOM 766 C C . GLN A 1 95 ? -9.615 -5.284 8.860 1.00 95.31 95 GLN A C 1
ATOM 768 O O . GLN A 1 95 ? -9.282 -6.326 8.306 1.00 95.31 95 GLN A O 1
ATOM 773 N N . ASP A 1 96 ? -10.114 -4.242 8.196 1.00 92.81 96 ASP A N 1
ATOM 774 C CA . ASP A 1 96 ? -10.292 -4.197 6.744 1.00 92.81 96 ASP A CA 1
ATOM 775 C C . ASP A 1 96 ? -8.995 -3.772 6.005 1.00 92.81 96 ASP A C 1
ATOM 777 O O . ASP A 1 96 ? -9.034 -3.612 4.778 1.00 92.81 96 ASP A O 1
ATOM 781 N N . THR A 1 97 ? -7.893 -3.512 6.727 1.00 91.12 97 THR A N 1
ATOM 782 C CA . THR A 1 97 ? -6.549 -3.194 6.192 1.00 91.12 97 THR A CA 1
ATOM 783 C C . THR A 1 97 ? -5.682 -4.443 6.184 1.00 91.12 97 THR A C 1
ATOM 785 O O . THR A 1 97 ? -5.050 -4.687 5.133 1.00 91.12 97 THR A O 1
#

Organism: NCBI:txid1256207

pLDDT: mean 81.62, std 15.59, range [33.47, 98.0]

Solvent-accessible surface area (backbone atoms only — not comparable to full-atom values): 6064 Å² total; per-residue (Å²): 136,83,79,84,76,73,58,63,44,78,76,43,83,41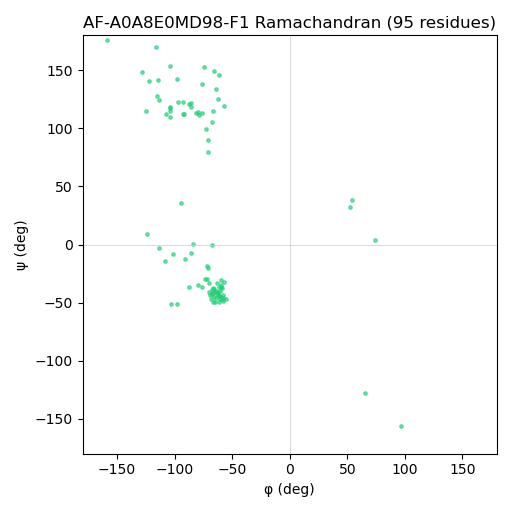,81,43,68,41,86,89,80,68,47,79,43,81,41,80,40,71,51,71,58,73,75,82,77,63,60,64,55,51,53,53,50,53,48,51,59,48,50,72,72,35,52,76,72,33,38,48,48,53,51,50,49,68,74,65,28,42,84,90,75,74,46,70,91,82,48,60,69,55,52,12,62,77,52,72,49,50,54,64,49,54,71,77,94

Foldseek 3Di:
DDPPPFPKDFPAWDWDQDPVPRDTDTDGDIDTDDPPPPDPVVVVVVVVVVPVQCPDLSVLLVVCLQVQADPVPSDDDDDLVVSCVVSVHDSVSNVSD